Protein AF-A0A7C8CJY1-F1 (afdb_monomer_lite)

Secondary structure (DSSP, 8-state):
---------------------------TTS----HHHHHHHHHHHHHHHHHHHHHHHH-HHHHT--SHHHHHHHHHHHHHHHHHHHHHHHHHHHHHTT--HHHHHHHHHHHHHHHHHHHHHHHTTS-HHHIIIIIHHHHHHHHHHHHHH---GGG----

Radius of gyration: 27.26 Å; chains: 1; bounding box: 48×61×101 Å

Sequence (159 aa):
MATKTKSILTTLAILGLSLSVTGIAASEGGKTWDSDRVSELADELTQQIKDMRAAARMDPQVISAGTPAKQRTTHLFLDALKKLERATAKLARQLANEETRQQTAGTARRVDSLLKDATEQGRKLNSSQWTSQYADPALALASQLRAFYQENTDSTSTP

Structure (mmCIF, N/CA/C/O backbone):
data_AF-A0A7C8CJY1-F1
#
_entry.id   AF-A0A7C8CJY1-F1
#
loop_
_atom_site.group_PDB
_atom_site.id
_atom_site.type_symbol
_atom_site.label_atom_id
_atom_site.label_alt_id
_atom_site.label_comp_id
_atom_site.label_asym_id
_atom_site.label_entity_id
_atom_site.label_seq_id
_atom_site.pdbx_PDB_ins_code
_atom_site.Cartn_x
_atom_site.Cartn_y
_atom_site.Cartn_z
_atom_site.occupancy
_atom_site.B_iso_or_equiv
_atom_site.auth_seq_id
_atom_site.auth_comp_id
_atom_site.auth_asym_id
_atom_site.auth_atom_id
_atom_site.pdbx_PDB_model_num
ATOM 1 N N . MET A 1 1 ? -31.289 -33.365 79.814 1.00 42.94 1 MET A N 1
ATOM 2 C CA . MET A 1 1 ? -29.966 -33.051 79.227 1.00 42.94 1 MET A CA 1
ATOM 3 C C . MET A 1 1 ? -30.223 -32.299 77.931 1.00 42.94 1 MET A C 1
ATOM 5 O O . MET A 1 1 ? -30.791 -32.872 77.021 1.00 42.94 1 MET A O 1
ATOM 9 N N . ALA A 1 2 ? -30.229 -30.971 77.980 1.00 40.34 2 ALA A N 1
ATOM 10 C CA . ALA A 1 2 ? -29.065 -30.087 77.838 1.00 40.34 2 ALA A CA 1
ATOM 11 C C . ALA A 1 2 ? -28.809 -29.735 76.359 1.00 40.34 2 ALA A C 1
ATOM 13 O O . ALA A 1 2 ? -28.270 -30.507 75.577 1.00 40.34 2 ALA A O 1
ATOM 14 N N . THR A 1 3 ? -29.273 -28.531 76.047 1.00 48.06 3 THR A N 1
ATOM 15 C CA . THR A 1 3 ? -29.120 -27.676 74.870 1.00 48.06 3 THR A CA 1
ATOM 16 C C . THR A 1 3 ? -27.665 -27.351 74.508 1.00 48.06 3 THR A C 1
ATOM 18 O O . THR A 1 3 ? -26.837 -27.152 75.392 1.00 48.06 3 THR A O 1
ATOM 21 N N . LYS A 1 4 ? -27.403 -27.162 73.205 1.00 42.34 4 LYS A N 1
ATOM 22 C CA . LYS A 1 4 ? -26.419 -26.227 72.603 1.00 42.34 4 LYS A CA 1
ATOM 23 C C . LYS A 1 4 ? -26.768 -26.123 71.102 1.00 42.34 4 LYS A C 1
ATOM 25 O O . LYS A 1 4 ? -26.725 -27.143 70.435 1.00 42.34 4 LYS A O 1
ATOM 30 N N . THR A 1 5 ? -27.298 -25.054 70.501 1.00 48.25 5 THR A N 1
ATOM 31 C CA . THR A 1 5 ? -27.113 -23.588 70.582 1.00 48.25 5 THR A CA 1
ATOM 32 C C . THR A 1 5 ? -25.919 -23.078 69.759 1.00 48.25 5 THR A C 1
ATOM 34 O O . THR A 1 5 ? -24.791 -23.172 70.230 1.00 48.25 5 THR A O 1
ATOM 37 N N . LYS A 1 6 ? -26.266 -22.401 68.638 1.00 46.81 6 LYS A N 1
ATOM 38 C CA . LYS A 1 6 ? -25.589 -21.258 67.962 1.00 46.81 6 LYS A CA 1
ATOM 39 C C . LYS A 1 6 ? -24.316 -21.584 67.149 1.00 46.81 6 LYS A C 1
ATOM 41 O O . LYS A 1 6 ? -23.544 -22.434 67.547 1.00 46.81 6 LYS A O 1
ATOM 46 N N . SER A 1 7 ? -23.980 -20.927 66.035 1.00 43.41 7 SER A N 1
ATOM 47 C CA . SER A 1 7 ? -24.524 -19.748 65.344 1.00 43.41 7 SER A CA 1
ATOM 48 C C . SER A 1 7 ? -23.670 -19.442 64.097 1.00 43.41 7 SER A C 1
ATOM 50 O O . SER A 1 7 ? -22.472 -19.688 64.140 1.00 43.41 7 SER A O 1
ATOM 52 N N . ILE A 1 8 ? -24.276 -18.741 63.123 1.00 48.41 8 ILE A N 1
ATOM 53 C CA . ILE A 1 8 ? -23.704 -17.638 62.309 1.00 48.41 8 ILE A CA 1
ATOM 54 C C . ILE A 1 8 ? -22.571 -18.001 61.324 1.00 48.41 8 ILE A C 1
ATOM 56 O O . ILE A 1 8 ? -21.458 -18.276 61.741 1.00 48.41 8 ILE A O 1
ATOM 60 N N . LEU A 1 9 ? -22.804 -17.815 60.016 1.00 43.81 9 LEU A N 1
ATOM 61 C CA . LEU A 1 9 ? -22.169 -16.701 59.294 1.00 43.81 9 LEU A CA 1
ATOM 62 C C . LEU A 1 9 ? -22.824 -16.422 57.931 1.00 43.81 9 LEU A C 1
ATOM 64 O O . LEU A 1 9 ? -22.877 -17.246 57.026 1.00 43.81 9 LEU A O 1
ATOM 68 N N . THR A 1 10 ? -23.320 -15.197 57.854 1.00 47.91 10 THR A N 1
ATOM 69 C CA . THR A 1 10 ? -23.793 -14.424 56.714 1.00 47.91 10 THR A CA 1
ATOM 70 C C . THR A 1 10 ? -22.664 -14.211 55.701 1.00 47.91 10 THR A C 1
ATOM 72 O O . THR A 1 10 ? -21.577 -13.783 56.089 1.00 47.91 10 THR A O 1
ATOM 75 N N . THR A 1 11 ? -22.905 -14.385 54.400 1.00 51.31 11 THR A N 1
ATOM 76 C CA . THR A 1 11 ? -22.140 -13.643 53.383 1.00 51.31 11 THR A CA 1
ATOM 77 C C . THR A 1 11 ? -23.046 -13.248 52.225 1.00 51.31 11 THR A C 1
ATOM 79 O O . THR A 1 11 ? -23.591 -14.067 51.493 1.00 51.31 11 THR A O 1
ATOM 82 N N . LEU A 1 12 ? -23.224 -11.936 52.161 1.00 45.12 12 LEU A N 1
ATOM 83 C CA . LEU A 1 12 ? -23.901 -11.123 51.172 1.00 45.12 12 LEU A CA 1
ATOM 84 C C . LEU A 1 12 ? -23.005 -11.038 49.924 1.00 45.12 12 LEU A C 1
ATOM 86 O O . LEU A 1 12 ? -21.847 -10.648 50.048 1.00 45.12 12 LEU A O 1
ATOM 90 N N . ALA A 1 13 ? -23.522 -11.351 48.739 1.00 46.44 13 ALA A N 1
ATOM 91 C CA . ALA A 1 13 ? -22.876 -10.999 47.475 1.00 46.44 13 ALA A CA 1
ATOM 92 C C . ALA A 1 13 ? -23.900 -10.291 46.582 1.00 46.44 13 ALA A C 1
ATOM 94 O O . ALA A 1 13 ? -24.634 -10.905 45.813 1.00 46.44 13 ALA A O 1
ATOM 95 N N . ILE A 1 14 ? -23.970 -8.972 46.759 1.00 48.91 14 ILE A N 1
ATOM 96 C CA . ILE A 1 14 ? -24.555 -8.027 45.810 1.00 48.91 14 ILE A CA 1
ATOM 97 C C . ILE A 1 14 ? -23.458 -7.756 44.780 1.00 48.91 14 ILE A C 1
ATOM 99 O O . ILE A 1 14 ? -22.409 -7.235 45.155 1.00 48.91 14 ILE A O 1
ATOM 103 N N . LEU A 1 15 ? -23.674 -8.081 43.504 1.00 42.34 15 LEU A N 1
ATOM 104 C CA . LEU A 1 15 ? -22.796 -7.588 42.445 1.00 42.34 15 LEU A CA 1
ATOM 105 C C . LEU A 1 15 ? -23.554 -7.368 41.129 1.00 42.34 15 LEU A C 1
ATOM 107 O O . LEU A 1 15 ? -23.925 -8.309 40.439 1.00 42.34 15 LEU A O 1
ATOM 111 N N . GLY A 1 16 ? -23.729 -6.085 40.798 1.00 40.78 16 GLY A N 1
ATOM 112 C CA . GLY A 1 16 ? -23.555 -5.575 39.438 1.00 40.78 16 GLY A CA 1
ATOM 113 C C . GLY A 1 16 ? -24.693 -5.776 38.442 1.00 40.78 16 GLY A C 1
ATOM 114 O O . GLY A 1 16 ? -24.519 -6.467 37.444 1.00 40.78 16 GLY A O 1
ATOM 115 N N . LEU A 1 17 ? -25.810 -5.073 38.641 1.00 41.12 17 LEU A N 1
ATOM 116 C CA . LEU A 1 17 ? -26.774 -4.783 37.577 1.00 41.12 17 LEU A CA 1
ATOM 117 C C . LEU A 1 17 ? -26.113 -3.804 36.579 1.00 41.12 17 LEU A C 1
ATOM 119 O O . LEU A 1 17 ? -26.120 -2.594 36.798 1.00 41.12 17 LEU A O 1
ATOM 123 N N . SER A 1 18 ? -25.463 -4.321 35.530 1.00 43.19 18 SER A N 1
ATOM 124 C CA . SER A 1 18 ? -24.902 -3.480 34.463 1.00 43.19 18 SER A CA 1
ATOM 125 C C . SER A 1 18 ? -26.026 -2.877 33.627 1.00 43.19 18 SER A C 1
ATOM 127 O O . SER A 1 18 ? -26.864 -3.592 33.081 1.00 43.19 18 SER A O 1
ATOM 129 N N . LEU A 1 19 ? -26.024 -1.547 33.556 1.00 52.12 19 LEU A N 1
ATOM 130 C CA . LEU A 1 19 ? -26.885 -0.734 32.708 1.00 52.12 19 LEU A CA 1
ATOM 131 C C . LEU A 1 19 ? -26.750 -1.174 31.245 1.00 52.12 19 LEU A C 1
ATOM 133 O O . LEU A 1 19 ? -25.681 -1.054 30.647 1.00 52.12 19 LEU A O 1
ATOM 137 N N . SER A 1 20 ? -27.858 -1.616 30.657 1.00 50.47 20 SER A N 1
ATOM 138 C CA . SER A 1 20 ? -28.012 -1.726 29.211 1.00 50.47 20 SER A CA 1
ATOM 139 C C . SER A 1 20 ? -27.906 -0.328 28.602 1.00 50.47 20 SER A C 1
ATOM 141 O O . SER A 1 20 ? -28.830 0.477 28.712 1.00 50.47 20 SER A O 1
ATOM 143 N N . VAL A 1 21 ? -26.769 -0.018 27.978 1.00 50.25 21 VAL A N 1
ATOM 144 C CA . VAL A 1 21 ? -26.638 1.150 27.103 1.00 50.25 21 VAL A CA 1
ATOM 145 C C . VAL A 1 21 ? -27.527 0.900 25.889 1.00 50.25 21 VAL A C 1
ATOM 147 O O . VAL A 1 21 ? -27.212 0.086 25.024 1.00 50.25 21 VAL A O 1
ATOM 150 N N . THR A 1 22 ? -28.668 1.580 25.842 1.00 50.97 22 THR A N 1
ATOM 151 C CA . THR A 1 22 ? -29.521 1.642 24.658 1.00 50.97 22 THR A CA 1
ATOM 152 C C . THR A 1 22 ? -28.759 2.397 23.573 1.00 50.97 22 THR A C 1
ATOM 154 O O . THR A 1 22 ? -28.616 3.617 23.631 1.00 50.97 22 THR A O 1
ATOM 157 N N . GLY A 1 23 ? -28.220 1.658 22.604 1.00 40.81 23 GLY A N 1
ATOM 158 C CA . GLY A 1 23 ? -27.583 2.222 21.423 1.00 40.81 23 GLY A CA 1
ATOM 159 C C . GLY A 1 23 ? -28.604 2.976 20.576 1.00 40.81 23 GLY A C 1
ATOM 160 O O . GLY A 1 23 ? -29.453 2.367 19.932 1.00 40.81 23 GLY A O 1
ATOM 161 N N . ILE A 1 24 ? -28.507 4.303 20.558 1.00 48.72 24 ILE A N 1
ATOM 162 C CA . ILE A 1 24 ? -29.062 5.117 19.477 1.00 48.72 24 ILE A CA 1
ATOM 163 C C . ILE A 1 24 ? -27.988 5.139 18.391 1.00 48.72 24 ILE A C 1
ATOM 165 O O . ILE A 1 24 ? -27.021 5.890 18.483 1.00 48.72 24 ILE A O 1
ATOM 169 N N . ALA A 1 25 ? -28.135 4.288 17.381 1.00 43.22 25 ALA A N 1
ATOM 170 C CA . ALA A 1 25 ? -27.325 4.335 16.170 1.00 43.22 25 ALA A CA 1
ATOM 171 C C . ALA A 1 25 ? -28.263 4.437 14.966 1.00 43.22 25 ALA A C 1
ATOM 173 O O . ALA A 1 25 ? -28.572 3.452 14.305 1.00 43.22 25 ALA A O 1
ATOM 174 N N . ALA A 1 26 ? -28.739 5.652 14.713 1.00 51.66 26 ALA A N 1
ATOM 175 C CA . ALA A 1 26 ? -29.288 6.033 13.423 1.00 51.66 26 ALA A CA 1
ATOM 176 C C . ALA A 1 26 ? -28.332 7.061 12.813 1.00 51.66 26 ALA A C 1
ATOM 178 O O . ALA A 1 26 ? -28.393 8.248 13.121 1.00 51.66 26 ALA A O 1
ATOM 179 N N . SER A 1 27 ? -27.410 6.581 11.982 1.00 46.59 27 SER A N 1
ATOM 180 C CA . SER A 1 27 ? -26.646 7.417 11.059 1.00 46.59 27 SER A CA 1
ATOM 181 C C . SER A 1 27 ? -26.585 6.703 9.712 1.00 46.59 27 SER A C 1
ATOM 183 O O . SER A 1 27 ? -25.674 5.921 9.441 1.00 46.59 27 SER A O 1
ATOM 185 N N . GLU A 1 28 ? -27.592 6.942 8.880 1.00 53.34 28 GLU A N 1
ATOM 186 C CA . GLU A 1 28 ? -27.526 6.661 7.451 1.00 53.34 28 GLU A CA 1
ATOM 187 C C . GLU A 1 28 ? -26.636 7.725 6.790 1.00 53.34 28 GLU A C 1
ATOM 189 O O . GLU A 1 28 ? -26.858 8.921 6.965 1.00 53.34 28 GLU A O 1
ATOM 194 N N . GLY A 1 29 ? -25.586 7.285 6.086 1.00 45.28 29 GLY A N 1
ATOM 195 C CA . GLY A 1 29 ? -24.708 8.155 5.289 1.00 45.28 29 GLY A CA 1
ATOM 196 C C . GLY A 1 29 ? -23.244 7.711 5.202 1.00 45.28 29 GLY A C 1
ATOM 197 O O . GLY A 1 29 ? -22.567 8.041 4.236 1.00 45.28 29 GLY A O 1
ATOM 198 N N . GLY A 1 30 ? -22.765 6.891 6.144 1.00 53.78 30 GLY A N 1
ATOM 199 C CA . GLY A 1 30 ? -21.376 6.418 6.166 1.00 53.78 30 GLY A CA 1
ATOM 200 C C . GLY A 1 30 ? -21.268 5.061 6.814 1.00 53.78 30 GLY A C 1
ATOM 201 O O . GLY A 1 30 ? -22.027 4.745 7.730 1.00 53.78 30 GLY A O 1
ATOM 202 N N . LYS A 1 31 ? -20.332 4.244 6.330 1.00 68.12 31 LYS A N 1
ATOM 203 C CA . LYS A 1 31 ? -20.114 2.918 6.900 1.00 68.12 31 LYS A CA 1
ATOM 204 C C . LYS A 1 31 ? -19.639 3.104 8.341 1.00 68.12 31 LYS A C 1
ATOM 206 O O . LYS A 1 31 ? -18.595 3.715 8.575 1.00 68.12 31 LYS A O 1
ATOM 211 N N . THR A 1 32 ? -20.442 2.641 9.297 1.00 80.38 32 THR A N 1
ATOM 212 C CA . THR A 1 32 ? -20.085 2.651 10.717 1.00 80.38 32 THR A CA 1
ATOM 213 C C . THR A 1 32 ? -18.735 1.968 10.885 1.00 80.38 32 THR A C 1
ATOM 215 O O . THR A 1 32 ? -18.456 0.977 10.207 1.00 80.38 32 THR A O 1
ATOM 218 N N . TRP A 1 33 ? -17.875 2.533 11.732 1.00 87.00 33 TRP A N 1
ATOM 219 C CA . TRP A 1 33 ? -16.539 1.989 11.944 1.00 87.00 33 TRP A CA 1
ATOM 220 C C . TRP A 1 33 ? -16.637 0.553 12.464 1.00 87.00 33 TRP A C 1
ATOM 222 O O . TRP A 1 33 ? -17.146 0.323 13.557 1.00 87.00 33 TRP A O 1
ATOM 232 N N . ASP A 1 34 ? -16.150 -0.383 11.659 1.00 91.69 34 ASP A N 1
ATOM 233 C CA . ASP A 1 34 ? -16.085 -1.811 11.945 1.00 91.69 34 ASP A CA 1
ATOM 234 C C . ASP A 1 34 ? -14.601 -2.188 11.959 1.00 91.69 34 ASP A C 1
ATOM 236 O O . ASP A 1 34 ? -13.966 -2.273 10.905 1.00 91.69 34 ASP A O 1
ATOM 240 N N . SER A 1 35 ? -14.023 -2.302 13.157 1.00 89.69 35 SER A N 1
ATOM 241 C CA . SER A 1 35 ? -12.588 -2.550 13.335 1.00 89.69 35 SER A CA 1
ATOM 242 C C . SER A 1 35 ? -12.153 -3.867 12.709 1.00 89.69 35 SER A C 1
ATOM 244 O O . SER A 1 35 ? -11.094 -3.917 12.084 1.00 89.69 35 SER A O 1
ATOM 246 N N . ASP A 1 36 ? -12.988 -4.896 12.826 1.00 93.56 36 ASP A N 1
ATOM 247 C CA . ASP A 1 36 ? -12.677 -6.243 12.361 1.00 93.56 36 ASP A CA 1
ATOM 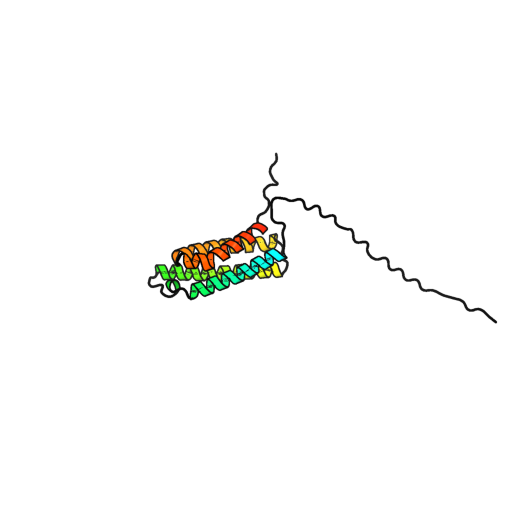248 C C . ASP A 1 36 ? -12.644 -6.252 10.835 1.00 93.56 36 ASP A C 1
ATOM 250 O O . ASP A 1 36 ? -11.654 -6.673 10.229 1.00 93.56 36 ASP A O 1
ATOM 254 N N . ARG A 1 37 ? -13.665 -5.664 10.196 1.00 94.69 37 ARG A N 1
ATOM 255 C CA . ARG A 1 37 ? -13.706 -5.568 8.733 1.00 94.69 37 ARG A CA 1
ATOM 256 C C . ARG A 1 37 ? -12.611 -4.665 8.169 1.00 94.69 37 ARG A C 1
ATOM 258 O O . ARG A 1 37 ? -12.080 -4.940 7.093 1.00 94.69 37 ARG A O 1
ATOM 265 N N . VAL A 1 38 ? -12.276 -3.569 8.850 1.00 94.25 38 VAL A N 1
ATOM 266 C CA . VAL A 1 38 ? -11.193 -2.669 8.419 1.00 94.25 38 VAL A CA 1
ATOM 267 C C . VAL A 1 38 ? -9.829 -3.352 8.550 1.00 94.25 38 VAL A C 1
ATOM 269 O O . VAL A 1 38 ? -8.993 -3.194 7.657 1.00 94.25 38 VAL A O 1
ATOM 272 N N . SER A 1 39 ? -9.614 -4.136 9.611 1.00 95.69 39 SER A N 1
ATOM 273 C CA . SER A 1 39 ? -8.400 -4.938 9.795 1.00 95.69 39 SER A CA 1
ATOM 274 C C . SER A 1 39 ? -8.258 -5.994 8.700 1.00 95.69 39 SER A C 1
ATOM 276 O O . SER A 1 39 ? -7.218 -6.054 8.045 1.00 95.69 39 SER A O 1
ATOM 278 N N . GLU A 1 40 ? -9.323 -6.750 8.423 1.00 96.88 40 GLU A N 1
ATOM 279 C CA . GLU A 1 40 ? -9.354 -7.753 7.352 1.00 96.88 40 GLU A CA 1
ATOM 280 C C . GLU A 1 40 ? -9.016 -7.136 5.984 1.00 96.88 40 GLU A C 1
ATOM 282 O O . GLU A 1 40 ? -8.128 -7.615 5.280 1.00 96.88 40 GLU A O 1
ATOM 287 N N . LEU A 1 41 ? -9.643 -6.006 5.635 1.00 96.69 41 LEU A N 1
ATOM 288 C CA . LEU A 1 41 ? -9.353 -5.289 4.388 1.00 96.69 41 LEU A CA 1
ATOM 289 C C . LEU A 1 41 ? -7.899 -4.807 4.302 1.00 96.69 41 LEU A C 1
ATOM 291 O O . LEU A 1 41 ? -7.318 -4.781 3.215 1.00 96.69 41 LEU A O 1
ATOM 295 N N . ALA A 1 42 ? -7.303 -4.390 5.421 1.00 96.69 42 ALA A N 1
ATOM 296 C CA . ALA A 1 42 ? -5.907 -3.967 5.451 1.00 96.69 42 ALA A CA 1
ATOM 297 C C . ALA A 1 42 ? -4.940 -5.147 5.257 1.00 96.69 42 ALA A C 1
ATOM 299 O O . ALA A 1 42 ? -3.908 -4.980 4.594 1.00 96.69 42 ALA A O 1
ATOM 300 N N . ASP A 1 43 ? -5.274 -6.326 5.780 1.00 97.81 43 ASP A N 1
ATOM 301 C CA . ASP A 1 43 ? -4.513 -7.560 5.572 1.00 97.81 43 ASP A CA 1
ATOM 302 C C . ASP A 1 43 ? -4.624 -8.059 4.127 1.00 97.81 43 ASP A C 1
ATOM 304 O O . ASP A 1 43 ? -3.595 -8.298 3.483 1.00 97.81 43 ASP A O 1
ATOM 308 N N . GLU A 1 44 ? -5.842 -8.115 3.575 1.00 97.81 44 GLU A N 1
ATOM 309 C CA . GLU A 1 44 ? -6.095 -8.438 2.164 1.00 97.81 44 GLU A CA 1
ATOM 310 C C . GLU A 1 44 ? -5.322 -7.492 1.238 1.00 97.81 44 GLU A C 1
ATOM 312 O O . GLU A 1 44 ? -4.611 -7.930 0.330 1.00 97.81 44 GLU A O 1
ATOM 317 N N . LEU A 1 45 ? -5.391 -6.181 1.501 1.00 97.50 45 LEU A N 1
ATOM 318 C CA . LEU A 1 45 ? -4.653 -5.185 0.731 1.00 97.50 45 LEU A CA 1
ATOM 319 C C . LEU A 1 45 ? -3.144 -5.403 0.859 1.00 97.50 45 LEU A C 1
ATOM 321 O O . LEU A 1 45 ? -2.434 -5.367 -0.143 1.00 97.50 45 LEU A O 1
ATOM 325 N N . THR A 1 46 ? -2.633 -5.661 2.063 1.00 97.62 46 THR A N 1
ATOM 326 C CA . THR A 1 46 ? -1.204 -5.930 2.273 1.00 97.62 46 THR A CA 1
ATOM 327 C C . THR A 1 46 ? -0.744 -7.138 1.459 1.00 97.62 46 THR A C 1
ATOM 329 O O . THR A 1 46 ? 0.320 -7.083 0.835 1.00 97.62 46 THR A O 1
ATOM 332 N N . GLN A 1 47 ? -1.533 -8.213 1.430 1.00 97.56 47 GLN A N 1
ATOM 333 C CA . GLN A 1 47 ? -1.219 -9.401 0.644 1.00 97.56 47 GLN A CA 1
ATOM 334 C C . GLN A 1 47 ? -1.255 -9.107 -0.862 1.00 97.56 47 GLN A C 1
ATOM 336 O O . GLN A 1 47 ? -0.274 -9.377 -1.555 1.00 97.56 47 GLN A O 1
ATOM 341 N N . GLN A 1 48 ? -2.297 -8.429 -1.348 1.00 97.06 48 GLN A N 1
ATOM 342 C CA . GLN A 1 48 ? -2.406 -8.036 -2.754 1.00 97.06 48 GLN A CA 1
ATOM 343 C C . GLN A 1 48 ? -1.226 -7.158 -3.209 1.00 97.06 48 GLN A C 1
ATOM 345 O O . GLN A 1 48 ? -0.708 -7.321 -4.315 1.00 97.06 48 GLN A O 1
ATOM 350 N N . ILE A 1 49 ? -0.750 -6.235 -2.363 1.00 96.62 49 ILE A N 1
ATOM 351 C CA . ILE A 1 49 ? 0.424 -5.407 -2.676 1.00 96.62 49 ILE A CA 1
ATOM 352 C C . ILE A 1 49 ? 1.713 -6.241 -2.728 1.00 96.62 49 ILE A C 1
ATOM 354 O O . ILE A 1 49 ? 2.565 -5.977 -3.585 1.00 96.62 49 ILE A O 1
ATOM 358 N N . LYS A 1 50 ? 1.875 -7.248 -1.857 1.00 96.00 50 LYS A N 1
ATOM 359 C CA . LYS A 1 50 ? 3.017 -8.180 -1.931 1.00 96.00 50 LYS A CA 1
ATOM 360 C C . LYS A 1 50 ? 3.012 -8.942 -3.252 1.00 96.00 50 LYS A C 1
ATOM 362 O O . LYS A 1 50 ? 4.053 -9.001 -3.909 1.00 96.00 50 LYS A O 1
ATOM 367 N N . ASP A 1 51 ? 1.854 -9.448 -3.662 1.00 94.12 51 ASP A N 1
ATOM 368 C CA . ASP A 1 51 ? 1.700 -10.202 -4.908 1.00 94.12 51 ASP A CA 1
ATOM 369 C C . ASP A 1 51 ? 1.959 -9.306 -6.125 1.00 94.12 51 ASP A C 1
ATOM 371 O O . ASP A 1 51 ? 2.745 -9.659 -7.006 1.00 94.12 51 ASP A O 1
ATOM 375 N N . MET A 1 52 ? 1.425 -8.080 -6.116 1.00 93.31 52 MET A N 1
ATOM 376 C CA . MET A 1 52 ? 1.703 -7.065 -7.135 1.00 93.31 52 MET A CA 1
ATOM 377 C C . MET A 1 52 ? 3.203 -6.752 -7.243 1.00 93.31 52 MET A C 1
ATOM 379 O O . MET A 1 52 ? 3.741 -6.631 -8.346 1.00 93.31 52 MET A O 1
ATOM 383 N N . ARG A 1 53 ? 3.912 -6.649 -6.111 1.00 93.94 53 ARG A N 1
ATOM 384 C CA . ARG A 1 53 ? 5.363 -6.416 -6.096 1.00 93.94 53 ARG A CA 1
ATOM 385 C C . ARG A 1 53 ? 6.153 -7.626 -6.580 1.00 93.94 53 ARG A C 1
ATOM 387 O O . ARG A 1 53 ? 7.150 -7.443 -7.281 1.00 93.94 53 ARG A O 1
ATOM 394 N N . ALA A 1 54 ? 5.749 -8.838 -6.213 1.00 93.31 54 ALA A N 1
ATOM 395 C CA . ALA A 1 54 ? 6.374 -10.061 -6.700 1.00 93.31 54 ALA A CA 1
ATOM 396 C C . ALA A 1 54 ? 6.228 -10.170 -8.225 1.00 93.31 54 ALA A C 1
ATOM 398 O O . ALA A 1 54 ? 7.230 -10.341 -8.920 1.00 93.31 54 ALA A O 1
ATOM 399 N N . ALA A 1 55 ? 5.017 -9.952 -8.743 1.00 91.25 55 ALA A N 1
ATOM 400 C CA . ALA A 1 55 ? 4.728 -9.957 -10.172 1.00 91.25 55 ALA A CA 1
ATOM 401 C C . ALA A 1 55 ? 5.524 -8.887 -10.929 1.00 91.25 55 ALA A C 1
ATOM 403 O O . ALA A 1 55 ? 6.171 -9.195 -11.925 1.00 91.25 55 ALA A O 1
ATOM 404 N N . ALA A 1 56 ? 5.561 -7.649 -10.422 1.00 90.38 56 ALA A N 1
ATOM 405 C CA . ALA A 1 56 ? 6.331 -6.562 -11.026 1.00 90.38 56 ALA A CA 1
ATOM 406 C C . ALA A 1 56 ? 7.819 -6.906 -11.199 1.00 90.38 56 ALA A C 1
ATOM 408 O O . ALA A 1 56 ? 8.426 -6.533 -12.195 1.00 90.38 56 ALA A O 1
ATOM 409 N N . ARG A 1 57 ? 8.427 -7.630 -10.250 1.00 90.19 57 ARG A N 1
ATOM 410 C CA . ARG A 1 57 ? 9.847 -8.024 -10.335 1.00 90.19 57 ARG A CA 1
ATOM 411 C C . ARG A 1 57 ? 10.114 -9.122 -11.362 1.00 90.19 57 ARG A C 1
ATOM 413 O O . ARG A 1 57 ? 11.259 -9.261 -11.779 1.00 90.19 57 ARG A O 1
ATOM 420 N N . MET A 1 58 ? 9.087 -9.883 -11.728 1.00 88.88 58 MET A N 1
ATOM 421 C CA . MET A 1 58 ? 9.163 -10.958 -12.718 1.00 88.88 58 MET A CA 1
ATOM 422 C C . MET A 1 58 ? 8.689 -10.512 -14.108 1.00 88.88 58 MET A C 1
ATOM 424 O O . MET A 1 58 ? 8.767 -11.291 -15.054 1.00 88.88 58 MET A O 1
ATOM 428 N N . ASP A 1 59 ? 8.209 -9.273 -14.251 1.00 84.94 59 ASP A N 1
ATOM 429 C CA . ASP A 1 59 ? 7.710 -8.759 -15.522 1.00 84.94 59 ASP A CA 1
ATOM 430 C C . ASP A 1 59 ? 8.871 -8.531 -16.515 1.00 84.94 59 ASP A C 1
ATOM 432 O O . ASP A 1 59 ? 9.818 -7.793 -16.202 1.00 84.94 59 ASP A O 1
ATOM 436 N N . PRO A 1 60 ? 8.816 -9.103 -17.734 1.00 82.75 60 PRO A N 1
ATOM 437 C CA . PRO A 1 60 ? 9.826 -8.876 -18.764 1.00 82.75 60 PRO A CA 1
ATOM 438 C C . PRO A 1 60 ? 10.080 -7.393 -19.074 1.00 82.75 60 PRO A C 1
ATOM 440 O O . PRO A 1 60 ? 11.211 -7.011 -19.369 1.00 82.75 60 PRO A O 1
ATOM 443 N N . GLN A 1 61 ? 9.069 -6.525 -18.982 1.00 81.19 61 GLN A N 1
ATOM 444 C CA . GLN A 1 61 ? 9.218 -5.086 -19.217 1.00 81.19 61 GLN A CA 1
ATOM 445 C C . GLN A 1 61 ? 10.082 -4.407 -18.149 1.00 81.19 61 GLN A C 1
ATOM 447 O O . GLN A 1 61 ? 10.827 -3.478 -18.477 1.00 81.19 61 GLN A O 1
ATOM 452 N N . VAL A 1 62 ? 10.008 -4.885 -16.905 1.00 79.94 62 VAL A N 1
ATOM 453 C CA . VAL A 1 62 ? 10.811 -4.421 -15.764 1.00 79.94 62 VAL A CA 1
ATOM 454 C C . VAL A 1 62 ? 12.228 -4.993 -15.851 1.00 79.94 62 VAL A C 1
ATOM 456 O O . VAL A 1 62 ? 13.198 -4.266 -15.642 1.00 79.94 62 VAL A O 1
ATOM 459 N N . ILE A 1 63 ? 12.369 -6.272 -16.211 1.00 79.12 63 ILE A N 1
ATOM 460 C CA . ILE A 1 63 ? 13.671 -6.948 -16.326 1.00 79.12 63 ILE A CA 1
ATOM 461 C C . ILE A 1 63 ? 14.481 -6.390 -17.506 1.00 79.12 63 ILE A C 1
ATOM 463 O O . ILE A 1 63 ? 15.666 -6.090 -17.373 1.00 79.12 63 ILE A O 1
ATOM 467 N N . SER A 1 64 ? 13.848 -6.203 -18.664 1.00 75.44 64 SER A N 1
ATOM 468 C CA . SER A 1 64 ? 14.494 -5.772 -19.910 1.00 75.44 64 SER A CA 1
ATOM 469 C C . SER A 1 64 ? 14.419 -4.255 -20.114 1.00 75.44 64 SER A C 1
ATOM 471 O O . SER A 1 64 ? 14.134 -3.769 -21.214 1.00 75.44 64 SER A O 1
ATOM 473 N N . ALA A 1 65 ? 14.650 -3.470 -19.058 1.00 73.50 65 ALA A N 1
ATOM 474 C CA . ALA A 1 65 ? 14.714 -2.014 -19.146 1.00 73.50 65 ALA A CA 1
ATOM 475 C C . ALA A 1 65 ? 15.960 -1.565 -19.944 1.00 73.50 65 ALA A C 1
ATOM 477 O O . ALA A 1 65 ? 17.005 -1.236 -19.387 1.00 73.50 65 ALA A O 1
ATOM 478 N N . GLY A 1 66 ? 15.854 -1.583 -21.276 1.00 78.12 66 GLY A N 1
ATOM 479 C CA . GLY A 1 66 ? 16.975 -1.356 -22.196 1.00 78.12 66 GLY A CA 1
ATOM 480 C C . GLY A 1 66 ? 17.384 0.106 -22.401 1.00 78.12 66 GLY A C 1
ATOM 481 O O . GLY A 1 66 ? 18.398 0.359 -23.039 1.00 78.12 66 GLY A O 1
ATOM 482 N N . THR A 1 67 ? 16.625 1.078 -21.877 1.00 86.44 67 THR A N 1
ATOM 483 C CA . THR A 1 67 ? 16.944 2.514 -21.994 1.00 86.44 67 THR A CA 1
ATOM 484 C C . THR A 1 67 ? 17.072 3.174 -20.616 1.00 86.44 67 THR A C 1
ATOM 486 O O . THR A 1 67 ? 16.335 2.795 -19.701 1.00 86.44 67 THR A O 1
ATOM 489 N N . PRO A 1 68 ? 17.926 4.207 -20.443 1.00 88.06 68 PRO A N 1
ATOM 490 C CA . PRO A 1 68 ? 18.077 4.902 -19.158 1.00 88.06 68 PRO A CA 1
ATOM 491 C C . PRO A 1 68 ? 16.763 5.478 -18.610 1.00 88.06 68 PRO A C 1
A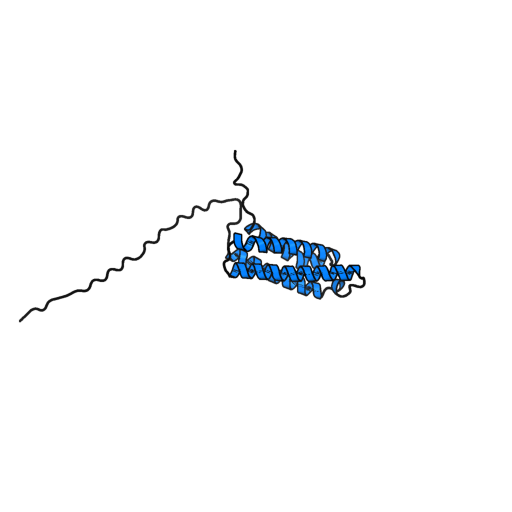TOM 493 O O . PRO A 1 68 ? 16.493 5.419 -17.410 1.00 88.06 68 PRO A O 1
ATOM 496 N N . ALA A 1 69 ? 15.900 5.990 -19.494 1.00 86.94 69 ALA A N 1
ATOM 497 C CA . ALA A 1 69 ? 14.575 6.477 -19.118 1.00 86.94 69 ALA A CA 1
ATOM 498 C C . ALA A 1 69 ? 13.697 5.348 -18.553 1.00 86.94 69 ALA A C 1
ATOM 500 O O . ALA A 1 69 ? 13.102 5.504 -17.486 1.00 86.94 69 ALA A O 1
ATOM 501 N N . LYS A 1 70 ? 13.666 4.185 -19.218 1.00 86.75 70 LYS A N 1
ATOM 502 C CA . LYS A 1 70 ? 12.899 3.018 -18.764 1.00 86.75 70 LYS A CA 1
ATOM 503 C C . LYS A 1 70 ? 13.454 2.442 -17.460 1.00 86.75 70 LYS A C 1
ATOM 505 O O . LYS A 1 70 ? 12.674 2.073 -16.585 1.00 86.75 70 LYS A O 1
ATOM 510 N N . GLN A 1 71 ? 14.776 2.429 -17.284 1.00 89.25 71 GLN A N 1
ATOM 511 C CA . GLN A 1 71 ? 15.430 2.010 -16.038 1.00 89.25 71 GLN A CA 1
ATOM 512 C C . GLN A 1 71 ? 15.030 2.904 -14.864 1.00 89.25 71 GLN A C 1
ATOM 514 O O . GLN A 1 71 ? 14.657 2.402 -13.804 1.00 89.25 71 GLN A O 1
ATOM 519 N N . ARG A 1 72 ? 15.033 4.228 -15.065 1.00 90.25 72 ARG A N 1
ATOM 520 C CA . ARG A 1 72 ? 14.581 5.181 -14.047 1.00 90.25 72 ARG A CA 1
ATOM 521 C C . ARG A 1 72 ? 13.120 4.943 -13.667 1.00 90.25 72 ARG A C 1
ATOM 523 O O . ARG A 1 72 ? 12.822 4.860 -12.479 1.00 90.25 72 ARG A O 1
ATOM 530 N N . THR A 1 73 ? 12.224 4.807 -14.645 1.00 89.56 73 THR A N 1
ATOM 531 C CA . THR A 1 73 ? 10.800 4.532 -14.383 1.00 89.56 73 THR A CA 1
ATOM 532 C C . THR A 1 73 ? 10.623 3.206 -13.644 1.00 89.56 73 THR A C 1
ATOM 534 O O . THR A 1 73 ? 9.886 3.150 -12.665 1.00 89.56 73 THR A O 1
ATOM 537 N N . THR A 1 74 ? 11.363 2.167 -14.040 1.00 91.12 74 THR A N 1
ATOM 538 C CA . THR A 1 74 ? 11.367 0.855 -13.372 1.00 91.12 74 THR A CA 1
ATOM 539 C C . THR A 1 74 ? 11.796 0.968 -11.910 1.00 91.12 74 THR A C 1
ATOM 541 O O . THR A 1 74 ? 11.127 0.443 -11.0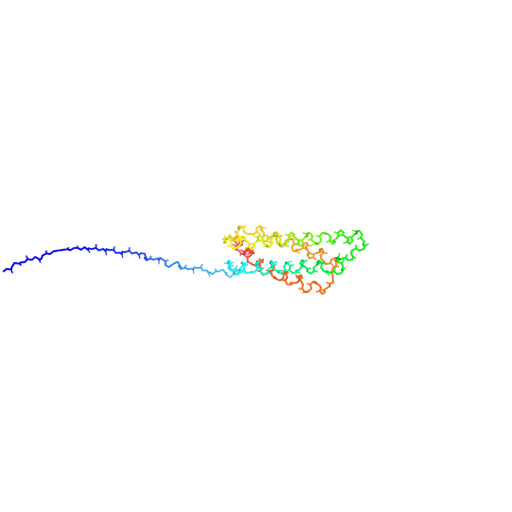23 1.00 91.12 74 THR A O 1
ATOM 544 N N . HIS A 1 75 ? 12.873 1.706 -11.632 1.00 91.62 75 HIS A N 1
ATOM 545 C CA . HIS A 1 75 ? 13.335 1.941 -10.266 1.00 91.62 75 HIS A CA 1
ATOM 546 C C . HIS A 1 75 ? 12.286 2.683 -9.427 1.00 91.62 75 HIS A C 1
ATOM 548 O O . HIS A 1 75 ? 11.999 2.277 -8.302 1.00 91.62 75 HIS A O 1
ATOM 554 N N . LEU A 1 76 ? 11.693 3.752 -9.970 1.00 92.69 76 LEU A N 1
ATOM 555 C CA . LEU A 1 76 ? 10.644 4.515 -9.286 1.00 92.69 76 LEU A CA 1
ATOM 556 C C . LEU A 1 76 ? 9.419 3.651 -8.985 1.00 92.69 76 LEU A C 1
ATOM 558 O O . LEU A 1 7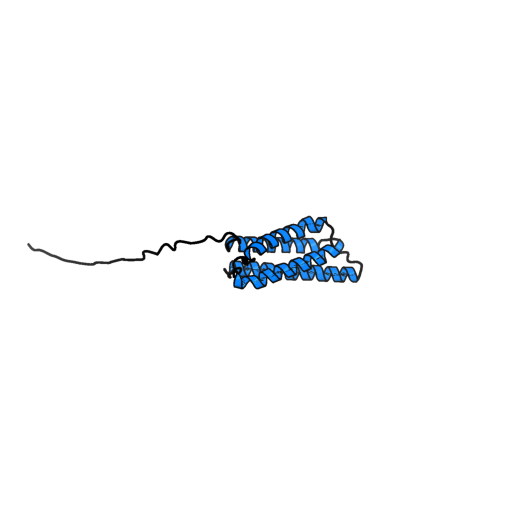6 ? 8.904 3.696 -7.873 1.00 92.69 76 LEU A O 1
ATOM 562 N N . PHE A 1 77 ? 8.997 2.827 -9.940 1.00 92.75 77 PHE A N 1
ATOM 563 C CA . PHE A 1 77 ? 7.884 1.904 -9.766 1.00 92.75 77 PHE A CA 1
ATOM 564 C C . PHE A 1 77 ? 8.148 0.877 -8.654 1.00 92.75 77 PHE A C 1
ATOM 566 O O . PHE A 1 77 ? 7.339 0.733 -7.737 1.00 92.75 77 PHE A O 1
ATOM 573 N N . LEU A 1 78 ? 9.305 0.207 -8.672 1.00 93.38 78 LEU A N 1
ATOM 574 C CA . LEU A 1 78 ? 9.661 -0.777 -7.644 1.00 93.38 78 LEU A CA 1
ATOM 575 C C . LEU A 1 78 ? 9.831 -0.142 -6.254 1.00 93.38 78 LEU A C 1
ATOM 577 O O . LEU A 1 78 ? 9.483 -0.763 -5.244 1.00 93.38 78 LEU A O 1
ATOM 581 N N . ASP A 1 79 ? 10.348 1.086 -6.184 1.00 95.38 79 ASP A N 1
ATOM 582 C CA . ASP A 1 79 ? 10.461 1.831 -4.930 1.00 95.38 79 ASP A CA 1
ATOM 583 C C . ASP A 1 79 ? 9.088 2.281 -4.401 1.00 95.38 79 ASP A C 1
ATOM 585 O O . ASP A 1 79 ? 8.822 2.153 -3.202 1.00 95.38 79 ASP A O 1
ATOM 589 N N . ALA A 1 80 ? 8.179 2.722 -5.278 1.00 95.50 80 ALA A N 1
ATOM 590 C CA . ALA A 1 80 ? 6.796 3.038 -4.921 1.00 95.50 80 ALA A CA 1
ATOM 591 C C . ALA A 1 80 ? 6.078 1.807 -4.345 1.00 95.50 80 ALA A C 1
ATOM 593 O O . ALA A 1 80 ? 5.523 1.883 -3.247 1.00 95.50 80 ALA A O 1
ATOM 594 N N . LEU A 1 81 ? 6.189 0.646 -5.002 1.00 95.88 81 LEU A N 1
ATOM 595 C CA . LEU A 1 81 ? 5.637 -0.622 -4.510 1.00 95.88 81 LEU A CA 1
ATOM 596 C C . LEU A 1 81 ? 6.212 -1.021 -3.146 1.00 95.88 81 LEU A C 1
ATOM 598 O O . LEU A 1 81 ? 5.473 -1.401 -2.242 1.00 95.88 81 LEU A O 1
ATOM 602 N N . LYS A 1 82 ? 7.528 -0.879 -2.949 1.00 96.75 82 LYS A N 1
ATOM 603 C CA . LYS A 1 82 ? 8.182 -1.151 -1.658 1.00 96.75 82 LYS A CA 1
ATOM 604 C C . LYS A 1 82 ? 7.671 -0.229 -0.547 1.00 96.75 82 LYS A C 1
ATOM 606 O O . LYS A 1 82 ? 7.486 -0.669 0.589 1.00 96.75 82 LYS A O 1
ATOM 611 N N . LYS A 1 83 ? 7.484 1.062 -0.834 1.00 97.69 83 LYS A N 1
ATOM 612 C CA . LYS A 1 83 ? 6.936 2.028 0.132 1.00 97.69 83 LYS A CA 1
ATOM 613 C C . LYS A 1 83 ? 5.477 1.720 0.451 1.00 97.69 83 LYS A C 1
ATOM 615 O O . LYS A 1 83 ? 5.100 1.799 1.619 1.00 97.69 83 LYS A O 1
ATOM 620 N N . LEU A 1 84 ? 4.691 1.357 -0.559 1.00 97.88 84 LEU A N 1
ATOM 621 C CA . LEU A 1 84 ? 3.288 0.983 -0.422 1.00 97.88 84 LEU A CA 1
ATOM 622 C C . LEU A 1 84 ? 3.118 -0.276 0.435 1.00 97.88 84 LEU A C 1
ATOM 624 O O . LEU A 1 84 ? 2.325 -0.262 1.371 1.00 97.88 84 LEU A O 1
ATOM 628 N N . GLU A 1 85 ? 3.917 -1.318 0.198 1.00 97.62 85 GLU A N 1
ATOM 629 C CA . GLU A 1 85 ? 3.929 -2.540 1.018 1.00 97.62 85 GLU A CA 1
ATOM 630 C C . GLU A 1 85 ? 4.246 -2.223 2.487 1.00 97.62 85 GLU A C 1
ATOM 632 O O . GLU A 1 85 ? 3.583 -2.693 3.405 1.00 97.62 85 GLU A O 1
ATOM 637 N N . ARG A 1 86 ? 5.233 -1.355 2.740 1.00 98.00 86 ARG A N 1
ATOM 638 C CA . ARG A 1 86 ? 5.565 -0.928 4.109 1.00 98.00 86 ARG A CA 1
ATOM 639 C C . ARG A 1 86 ? 4.437 -0.136 4.768 1.00 98.00 86 ARG A C 1
ATOM 641 O O . ARG A 1 86 ? 4.248 -0.258 5.976 1.00 98.00 86 ARG A O 1
ATOM 648 N N . ALA A 1 87 ? 3.741 0.706 4.007 1.00 98.25 87 ALA A N 1
ATOM 649 C CA . ALA A 1 87 ? 2.645 1.524 4.514 1.00 98.25 87 ALA A CA 1
ATOM 650 C C . ALA A 1 87 ? 1.404 0.677 4.827 1.00 98.25 87 ALA A C 1
ATOM 652 O O . ALA A 1 87 ? 0.827 0.842 5.897 1.00 98.25 87 ALA A O 1
ATOM 653 N N . THR A 1 88 ? 1.049 -0.260 3.948 1.00 97.75 88 THR A N 1
ATOM 654 C CA . THR A 1 88 ? -0.061 -1.209 4.152 1.00 97.75 88 THR A CA 1
ATOM 655 C C . THR A 1 88 ? 0.225 -2.149 5.320 1.00 97.75 88 THR A C 1
ATOM 657 O O . THR A 1 88 ? -0.565 -2.204 6.254 1.00 97.75 88 THR A O 1
ATOM 660 N N . ALA A 1 89 ? 1.428 -2.729 5.394 1.00 98.06 89 ALA A N 1
ATOM 661 C CA . ALA A 1 89 ? 1.838 -3.539 6.543 1.00 98.06 89 ALA A CA 1
ATOM 662 C C . ALA A 1 89 ? 1.932 -2.737 7.856 1.00 98.06 89 ALA A C 1
ATOM 664 O O . ALA A 1 89 ? 1.843 -3.298 8.948 1.00 98.06 89 ALA A O 1
ATOM 665 N N . LYS A 1 90 ? 2.186 -1.422 7.797 1.00 98.25 90 LYS A N 1
ATOM 666 C CA . LYS A 1 90 ? 2.068 -0.560 8.981 1.00 98.25 90 LYS A CA 1
ATOM 667 C C . LYS A 1 90 ? 0.601 -0.405 9.371 1.00 98.25 90 LYS A C 1
ATOM 669 O O . LYS A 1 90 ? 0.303 -0.586 10.541 1.00 98.25 90 LYS A O 1
ATOM 674 N N . LEU A 1 91 ? -0.277 -0.095 8.420 1.00 97.94 91 LEU A N 1
ATOM 675 C CA . LEU A 1 91 ? -1.704 0.081 8.675 1.00 97.94 91 LEU A CA 1
ATOM 676 C C . LEU A 1 91 ? -2.328 -1.170 9.302 1.00 97.94 91 LEU A C 1
ATOM 678 O O . LEU A 1 91 ? -2.955 -1.057 10.346 1.00 97.94 91 LEU A O 1
ATOM 682 N N . ALA A 1 92 ? -2.065 -2.345 8.725 1.00 97.56 92 ALA A N 1
ATOM 683 C CA . ALA A 1 92 ? -2.504 -3.629 9.265 1.00 97.56 92 ALA A CA 1
ATOM 684 C C . ALA A 1 92 ? -2.054 -3.825 10.722 1.00 97.56 92 ALA A C 1
ATOM 686 O O . ALA A 1 92 ? -2.858 -4.146 11.586 1.00 97.56 92 ALA A O 1
ATOM 687 N N . ARG A 1 93 ? -0.787 -3.520 11.038 1.00 98.00 93 ARG A N 1
ATOM 688 C CA . ARG A 1 93 ? -0.283 -3.587 12.422 1.00 98.00 93 ARG A CA 1
ATOM 689 C C . ARG A 1 93 ? -0.961 -2.598 13.365 1.00 98.00 93 ARG A C 1
ATOM 691 O O . ARG A 1 93 ? -1.193 -2.946 14.512 1.00 98.00 93 ARG A O 1
ATOM 698 N N . GLN A 1 94 ? -1.242 -1.377 12.914 1.00 97.38 94 GLN A N 1
ATOM 699 C CA . GLN A 1 94 ? -1.955 -0.399 13.738 1.00 97.38 94 GLN A CA 1
ATOM 700 C C . GLN A 1 94 ? -3.375 -0.888 14.055 1.00 97.38 94 GLN A C 1
ATOM 702 O O . GLN A 1 94 ? -3.805 -0.808 15.198 1.00 97.38 94 GLN A O 1
ATOM 707 N N . LEU A 1 95 ? -4.070 -1.451 13.065 1.00 95.94 95 LEU A N 1
ATOM 708 C CA . LEU A 1 95 ? -5.417 -2.001 13.234 1.00 95.94 95 LEU A CA 1
ATOM 709 C C . LEU A 1 95 ? -5.425 -3.253 14.122 1.00 95.94 95 LEU A C 1
ATOM 711 O O . LEU A 1 95 ? -6.275 -3.361 14.997 1.00 95.94 95 LEU A O 1
ATOM 715 N N . ALA A 1 96 ? -4.428 -4.131 13.984 1.00 94.50 96 ALA A N 1
ATOM 716 C CA . ALA A 1 96 ? -4.237 -5.279 14.872 1.00 94.50 96 ALA A CA 1
ATOM 717 C C . ALA A 1 96 ? -3.923 -4.878 16.327 1.00 94.50 96 ALA A C 1
ATOM 719 O O . ALA A 1 96 ? -4.177 -5.649 17.245 1.00 94.50 96 ALA A O 1
ATOM 720 N N . ASN A 1 97 ? -3.386 -3.673 16.542 1.00 96.25 97 ASN A N 1
ATOM 721 C CA . ASN A 1 97 ? -3.183 -3.079 17.866 1.00 96.25 97 ASN A CA 1
ATOM 722 C C . ASN A 1 97 ? -4.413 -2.292 18.359 1.00 96.25 97 ASN A C 1
ATOM 724 O O . ASN A 1 97 ? -4.283 -1.487 19.280 1.00 96.25 97 ASN A O 1
ATOM 728 N N . GLU A 1 98 ? -5.572 -2.471 17.718 1.00 93.50 98 GLU A N 1
ATOM 729 C CA . GLU A 1 98 ? -6.832 -1.797 18.049 1.00 93.50 98 GLU A CA 1
ATOM 730 C C . GLU A 1 98 ? -6.740 -0.258 17.983 1.00 93.50 98 GLU A C 1
ATOM 732 O O . GLU A 1 98 ? -7.498 0.463 18.637 1.00 93.50 98 GLU A O 1
ATOM 737 N N . GLU A 1 99 ? -5.818 0.286 17.175 1.00 93.44 99 GLU A N 1
ATOM 738 C CA . GLU A 1 99 ? -5.737 1.731 16.979 1.00 93.44 99 GLU A CA 1
ATOM 739 C C . GLU A 1 99 ? -7.013 2.254 16.302 1.00 93.44 99 GLU A C 1
ATOM 741 O O . GLU A 1 99 ? -7.508 1.724 15.304 1.00 93.44 99 GLU A O 1
ATOM 746 N N . THR A 1 100 ? -7.529 3.360 16.831 1.00 92.88 100 THR A N 1
ATOM 747 C CA . THR A 1 100 ? -8.768 3.985 16.365 1.00 92.88 100 THR A CA 1
ATOM 748 C C . THR A 1 100 ? -8.654 4.515 14.934 1.00 92.88 100 THR A C 1
ATOM 750 O O . THR A 1 100 ? -7.568 4.772 14.395 1.00 92.88 100 THR A O 1
ATOM 753 N N . ARG A 1 101 ? -9.811 4.788 14.324 1.00 92.62 101 ARG A N 1
ATOM 754 C CA . ARG A 1 101 ? -9.917 5.448 13.018 1.00 92.62 101 ARG A CA 1
ATOM 755 C C . ARG A 1 101 ? -9.049 6.705 12.917 1.00 92.62 101 ARG A C 1
ATOM 757 O O . ARG A 1 101 ? -8.345 6.891 11.928 1.00 92.62 101 ARG A O 1
ATOM 764 N N . GLN A 1 102 ? -9.081 7.573 13.926 1.00 92.62 102 GLN A N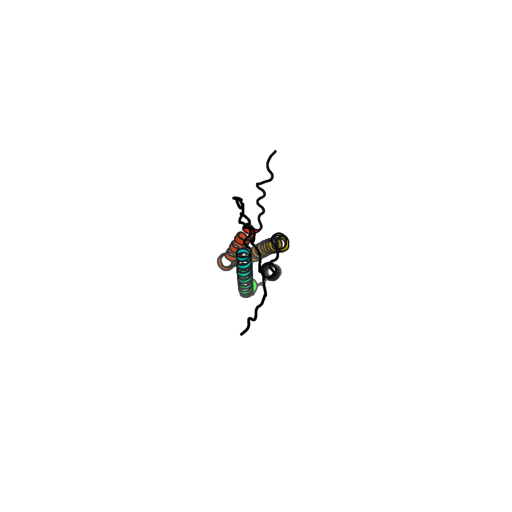 1
ATOM 765 C CA . GLN A 1 102 ? -8.343 8.837 13.927 1.00 92.62 102 GLN A CA 1
ATOM 766 C C . GLN A 1 102 ? -6.825 8.607 13.967 1.00 92.62 102 GLN A C 1
ATOM 768 O O . GLN A 1 102 ? -6.085 9.285 13.252 1.00 92.62 102 GLN A O 1
ATOM 773 N N . GLN A 1 103 ? -6.362 7.622 14.743 1.00 94.12 103 GLN A N 1
ATOM 774 C CA . GLN A 1 103 ? -4.942 7.261 14.844 1.00 94.12 103 GLN A CA 1
ATOM 775 C C . GLN A 1 103 ? -4.405 6.652 13.538 1.00 94.12 103 GLN A C 1
ATOM 777 O O . GLN A 1 103 ? -3.268 6.915 13.135 1.00 94.12 103 GLN A O 1
ATOM 782 N N . THR A 1 104 ? -5.240 5.893 12.826 1.00 96.38 104 THR A N 1
ATOM 783 C CA . THR A 1 104 ? -4.859 5.196 11.588 1.00 96.38 104 THR A CA 1
ATOM 784 C C . THR A 1 104 ? -5.084 6.015 10.312 1.00 96.38 104 THR A C 1
ATOM 786 O O . THR A 1 104 ? -4.441 5.748 9.292 1.00 96.38 104 THR A O 1
ATOM 789 N N . ALA A 1 105 ? -5.913 7.066 10.354 1.00 94.81 105 ALA A N 1
ATOM 790 C CA . ALA A 1 105 ? -6.292 7.874 9.189 1.00 94.81 105 ALA A CA 1
ATOM 791 C C . ALA A 1 105 ? -5.092 8.446 8.414 1.00 94.81 105 ALA A C 1
ATOM 793 O O . ALA A 1 105 ? -5.085 8.457 7.181 1.00 94.81 105 ALA A O 1
ATOM 794 N N . GLY A 1 106 ? -4.047 8.900 9.114 1.00 96.19 106 GLY A N 1
ATOM 795 C CA . GLY A 1 106 ? -2.830 9.406 8.469 1.00 96.19 106 GLY A CA 1
ATOM 796 C C . GLY A 1 106 ? -2.104 8.336 7.647 1.00 96.19 106 GLY A C 1
ATOM 797 O O . GLY A 1 106 ? -1.639 8.608 6.537 1.00 96.19 106 GLY A O 1
ATOM 798 N N . THR A 1 107 ? -2.042 7.105 8.159 1.00 97.50 107 THR A N 1
ATOM 799 C CA . THR A 1 107 ? -1.438 5.973 7.447 1.00 97.50 107 THR A CA 1
ATOM 800 C C . THR A 1 107 ? -2.318 5.524 6.280 1.00 97.50 107 THR A C 1
ATOM 802 O O . THR A 1 107 ? -1.784 5.300 5.195 1.00 97.50 107 THR A O 1
ATOM 805 N N . ALA A 1 108 ? -3.644 5.483 6.443 1.00 96.31 108 ALA A N 1
ATOM 806 C CA . ALA A 1 108 ? -4.578 5.156 5.362 1.00 96.31 108 ALA A CA 1
ATOM 807 C C . ALA A 1 108 ? -4.464 6.135 4.175 1.00 96.31 108 ALA A C 1
ATOM 809 O O . ALA A 1 108 ? -4.281 5.715 3.034 1.00 96.31 108 ALA A O 1
ATOM 810 N N . ARG A 1 109 ? -4.423 7.452 4.434 1.00 96.31 109 ARG A N 1
ATOM 811 C CA . ARG A 1 109 ? -4.191 8.466 3.381 1.00 96.31 109 ARG A CA 1
ATOM 812 C C . ARG A 1 109 ? -2.843 8.287 2.681 1.00 96.31 109 ARG A C 1
ATOM 814 O O . ARG A 1 109 ? -2.718 8.513 1.477 1.00 96.31 109 ARG A O 1
ATOM 821 N N . ARG A 1 110 ? -1.810 7.890 3.431 1.00 97.06 110 ARG A N 1
ATOM 822 C CA . ARG A 1 110 ? -0.490 7.598 2.862 1.00 97.06 110 ARG A CA 1
ATOM 823 C C . ARG A 1 110 ? -0.531 6.374 1.948 1.00 97.06 110 ARG A C 1
ATOM 825 O O . ARG A 1 110 ? 0.115 6.409 0.904 1.00 97.06 110 ARG A O 1
ATOM 832 N N . VAL A 1 111 ? -1.267 5.327 2.322 1.00 97.50 111 VAL A N 1
ATOM 833 C CA . VAL A 1 111 ? -1.500 4.150 1.472 1.00 97.50 111 VAL A CA 1
ATOM 834 C C . VAL A 1 111 ? -2.168 4.568 0.163 1.00 97.50 111 VAL A C 1
ATOM 836 O O . VAL A 1 111 ? -1.645 4.237 -0.895 1.00 97.50 111 VAL A O 1
ATOM 839 N N . ASP A 1 112 ? -3.227 5.378 0.217 1.00 95.44 112 ASP A N 1
ATOM 840 C CA . ASP A 1 112 ? -3.922 5.875 -0.979 1.00 95.44 112 ASP A CA 1
ATOM 841 C C . ASP A 1 112 ? -2.999 6.650 -1.930 1.00 95.44 112 ASP A C 1
ATOM 843 O O . ASP A 1 112 ? -2.981 6.408 -3.140 1.00 95.44 112 ASP A O 1
ATOM 847 N N . SER A 1 113 ? -2.201 7.569 -1.382 1.00 96.50 113 SER A N 1
ATOM 848 C CA . SER A 1 113 ? -1.249 8.365 -2.162 1.00 96.50 113 SER A CA 1
ATOM 849 C C . SER A 1 113 ? -0.181 7.491 -2.829 1.00 96.50 113 SER A C 1
ATOM 851 O O . SER A 1 113 ? 0.091 7.631 -4.022 1.00 96.50 113 SER A O 1
ATOM 853 N N . LEU A 1 114 ? 0.386 6.536 -2.082 1.00 97.00 114 LEU A N 1
ATOM 854 C CA . LEU A 1 114 ? 1.390 5.607 -2.603 1.00 97.00 114 LEU A CA 1
ATOM 855 C C . LEU A 1 114 ? 0.810 4.636 -3.633 1.00 97.00 114 LEU A C 1
ATOM 857 O O . LEU A 1 114 ? 1.501 4.300 -4.591 1.00 97.00 114 LEU A O 1
ATOM 861 N N . LEU A 1 115 ? -0.441 4.202 -3.462 1.00 95.62 115 LEU A N 1
ATOM 862 C CA . LEU A 1 115 ? -1.124 3.353 -4.430 1.00 95.62 115 LEU A CA 1
ATOM 863 C C . LEU A 1 115 ? -1.317 4.099 -5.749 1.00 95.62 115 LEU A C 1
ATOM 865 O O . LEU A 1 115 ? -0.985 3.556 -6.797 1.00 95.62 115 LEU A O 1
ATOM 869 N N . LYS A 1 116 ? -1.761 5.359 -5.697 1.00 94.00 116 LYS A N 1
ATOM 870 C CA . LYS A 1 116 ? -1.896 6.210 -6.886 1.00 94.00 116 LYS A CA 1
ATOM 871 C C . LYS A 1 116 ? -0.562 6.430 -7.610 1.00 94.00 116 LYS A C 1
ATOM 873 O O . LYS A 1 116 ? -0.527 6.394 -8.836 1.00 94.00 116 LYS A O 1
ATOM 878 N N . ASP A 1 117 ? 0.528 6.664 -6.879 1.00 93.38 117 ASP A N 1
ATOM 879 C CA . ASP A 1 117 ? 1.854 6.798 -7.497 1.00 93.38 117 ASP A CA 1
ATOM 880 C C . ASP A 1 117 ? 2.304 5.472 -8.125 1.00 93.38 117 ASP A C 1
ATOM 882 O O . ASP A 1 117 ? 2.681 5.438 -9.294 1.00 93.38 117 ASP A O 1
ATOM 886 N N . ALA A 1 118 ? 2.182 4.354 -7.402 1.00 92.81 118 ALA A N 1
ATOM 887 C CA . ALA A 1 118 ? 2.548 3.038 -7.917 1.00 92.81 118 ALA A CA 1
ATOM 888 C C . ALA A 1 118 ? 1.761 2.665 -9.184 1.00 92.81 118 ALA A C 1
ATOM 890 O O . ALA A 1 118 ? 2.358 2.155 -10.134 1.00 92.81 118 ALA A O 1
ATOM 891 N N . THR A 1 119 ? 0.455 2.947 -9.239 1.00 91.62 119 THR A N 1
ATOM 892 C CA . THR A 1 119 ? -0.356 2.681 -10.434 1.00 91.62 119 THR A CA 1
ATOM 893 C C . THR A 1 119 ? 0.015 3.596 -11.598 1.00 91.62 119 THR A C 1
ATOM 895 O O . THR A 1 119 ? 0.118 3.115 -12.725 1.00 91.62 119 THR A O 1
ATOM 898 N N . GLU A 1 120 ? 0.307 4.877 -11.356 1.00 90.69 120 GLU A N 1
ATOM 899 C CA . GLU A 1 120 ? 0.734 5.798 -12.416 1.00 90.69 120 GLU A CA 1
ATOM 900 C C . GLU A 1 120 ? 2.128 5.454 -12.966 1.00 90.69 120 GLU A C 1
ATOM 902 O O . GLU A 1 120 ? 2.343 5.531 -14.178 1.00 90.69 120 GLU A O 1
ATOM 907 N N . GLN A 1 121 ? 3.077 5.033 -12.120 1.00 89.31 121 GLN A N 1
ATOM 908 C CA . GLN A 1 121 ? 4.369 4.532 -12.606 1.00 89.31 121 GLN A CA 1
ATOM 909 C C . GLN A 1 121 ? 4.211 3.189 -13.333 1.00 89.31 121 GLN A C 1
ATOM 911 O O . GLN A 1 121 ? 4.812 2.994 -14.389 1.00 89.31 121 GLN A O 1
ATOM 916 N N . GLY A 1 122 ? 3.377 2.284 -12.809 1.00 88.12 122 GLY A N 1
ATOM 917 C CA . GLY A 1 122 ? 3.104 0.978 -13.413 1.00 88.12 122 GLY A CA 1
ATOM 918 C C . GLY A 1 122 ? 2.456 1.093 -14.792 1.00 88.12 122 GLY A C 1
ATOM 919 O O . GLY A 1 122 ? 2.871 0.410 -15.723 1.00 88.12 122 GLY A O 1
ATOM 920 N N . ARG A 1 123 ? 1.521 2.034 -14.974 1.00 86.44 123 ARG A N 1
ATOM 921 C CA . ARG A 1 123 ? 0.867 2.321 -16.264 1.00 86.44 123 ARG A CA 1
ATOM 922 C C . ARG A 1 123 ? 1.853 2.715 -17.368 1.00 86.44 123 ARG A C 1
ATOM 924 O O . ARG A 1 123 ? 1.583 2.488 -18.541 1.00 86.44 123 ARG A O 1
ATOM 931 N N . LYS A 1 124 ? 2.999 3.303 -17.009 1.00 86.06 124 LYS A N 1
ATOM 932 C CA . LYS A 1 124 ? 4.059 3.676 -17.964 1.00 86.06 124 LYS A CA 1
ATOM 933 C C . LYS A 1 124 ? 4.938 2.494 -18.380 1.00 86.06 124 LYS A C 1
ATOM 935 O O . LYS A 1 124 ? 5.711 2.635 -19.325 1.00 86.06 124 LYS A O 1
ATOM 940 N N . LEU A 1 125 ? 4.874 1.375 -17.657 1.00 83.69 125 LEU A N 1
ATOM 941 C CA . LEU A 1 125 ? 5.763 0.222 -17.821 1.00 83.69 125 LEU A CA 1
ATOM 942 C C . LEU A 1 125 ? 5.040 -1.040 -18.298 1.00 83.69 125 LEU A C 1
ATOM 944 O O . LEU A 1 125 ? 5.623 -1.812 -19.057 1.00 83.69 125 LEU A O 1
ATOM 948 N N . ASN A 1 126 ? 3.802 -1.245 -17.851 1.00 80.00 126 ASN A N 1
ATOM 949 C CA . ASN A 1 126 ? 3.123 -2.534 -17.921 1.00 80.00 126 ASN A CA 1
ATOM 950 C C . ASN A 1 126 ? 1.944 -2.513 -18.905 1.00 80.00 126 ASN A C 1
ATOM 952 O O . ASN A 1 126 ? 1.416 -1.460 -19.265 1.00 80.00 126 ASN A O 1
ATOM 956 N N . SER A 1 127 ? 1.522 -3.703 -19.336 1.00 71.62 127 SER A N 1
ATOM 957 C CA . SER A 1 127 ? 0.359 -3.890 -20.209 1.00 71.62 127 SER A CA 1
ATOM 958 C C . SER A 1 127 ? -0.967 -3.795 -19.442 1.00 71.62 127 SER A C 1
ATOM 960 O O . SER A 1 127 ? -1.012 -3.922 -18.217 1.00 71.62 127 SER A O 1
ATOM 962 N N . SER A 1 128 ? -2.074 -3.650 -20.177 1.00 77.31 128 SER A N 1
ATOM 963 C CA . SER A 1 128 ? -3.436 -3.682 -19.621 1.00 77.31 128 SER A CA 1
ATOM 964 C C . SER A 1 128 ? -3.743 -4.966 -18.841 1.00 77.31 128 SER A C 1
ATOM 966 O O . SER A 1 128 ? -4.480 -4.926 -17.859 1.00 77.31 128 SER A O 1
ATOM 968 N N . GLN A 1 129 ? -3.145 -6.094 -19.233 1.00 82.31 129 GLN A N 1
ATOM 969 C CA . GLN A 1 129 ? -3.327 -7.370 -18.546 1.00 82.31 129 GLN A CA 1
ATOM 970 C C . GLN A 1 129 ? -2.747 -7.338 -17.127 1.00 82.31 129 GLN A C 1
ATOM 972 O O . GLN A 1 129 ? -3.431 -7.731 -16.183 1.00 82.31 129 GLN A O 1
ATOM 977 N N . TRP A 1 130 ? -1.525 -6.821 -16.955 1.00 85.75 130 TRP A N 1
ATOM 978 C CA . TRP A 1 130 ? -0.913 -6.683 -15.629 1.00 85.75 130 TRP A CA 1
ATOM 979 C C . TRP A 1 130 ? -1.770 -5.801 -14.713 1.00 85.75 130 TRP A C 1
ATOM 981 O O . TRP A 1 130 ? -2.007 -6.147 -13.556 1.00 85.75 130 TRP A O 1
ATOM 991 N N . THR A 1 131 ? -2.291 -4.694 -15.253 1.00 81.94 131 THR A N 1
ATOM 992 C CA . THR A 1 131 ? -3.199 -3.799 -14.528 1.00 81.94 131 THR A CA 1
ATOM 993 C C . THR A 1 131 ? -4.435 -4.546 -14.034 1.00 81.94 131 THR A C 1
ATOM 995 O O . THR A 1 131 ? -4.704 -4.525 -12.834 1.00 81.94 131 THR A O 1
ATOM 998 N N . SER A 1 132 ? -5.111 -5.282 -14.921 1.00 85.19 132 SER A N 1
ATOM 999 C CA . SER A 1 132 ? -6.323 -6.032 -14.567 1.00 85.19 132 SER A CA 1
ATOM 1000 C C . SER A 1 132 ? -6.092 -7.129 -13.524 1.00 85.19 132 SER A C 1
ATOM 1002 O O . SER A 1 132 ? -6.954 -7.386 -12.690 1.00 85.19 132 SER A O 1
ATOM 1004 N N . GLN A 1 133 ? -4.916 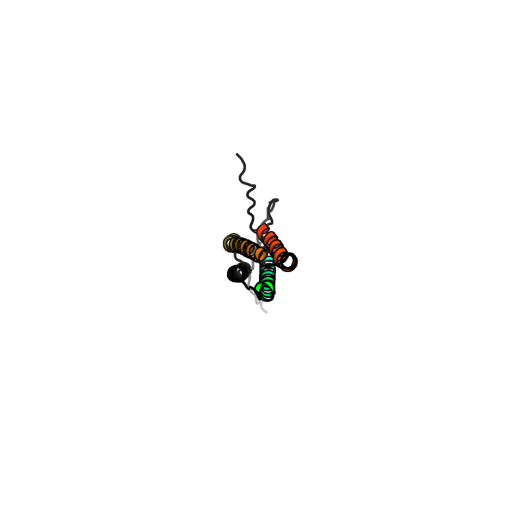-7.761 -13.538 1.00 90.25 133 GLN A N 1
ATOM 1005 C CA . GLN A 1 133 ? -4.615 -8.889 -12.659 1.00 90.25 133 GLN A CA 1
ATOM 1006 C C . GLN A 1 133 ? -4.127 -8.455 -11.270 1.00 90.25 133 GLN A C 1
ATOM 1008 O O . GLN A 1 133 ? -4.387 -9.150 -10.290 1.00 90.25 133 GLN A O 1
ATOM 1013 N N . TYR A 1 134 ? -3.418 -7.325 -11.169 1.00 90.38 134 TYR A N 1
ATOM 1014 C CA . TYR A 1 134 ? -2.754 -6.930 -9.922 1.00 90.38 134 TYR A CA 1
ATOM 1015 C C . TYR A 1 134 ? -3.190 -5.568 -9.387 1.00 90.38 134 TYR A C 1
ATOM 1017 O O . TYR A 1 134 ? -3.455 -5.445 -8.188 1.00 90.38 134 TYR A O 1
ATOM 1025 N N . ALA A 1 135 ? -3.278 -4.552 -10.248 1.00 90.81 135 ALA A N 1
ATOM 1026 C CA . ALA A 1 135 ? -3.567 -3.186 -9.821 1.00 90.81 135 ALA A CA 1
ATOM 1027 C C . ALA A 1 135 ? -5.058 -2.966 -9.529 1.00 90.81 135 ALA A C 1
ATOM 1029 O O . ALA A 1 135 ? -5.387 -2.359 -8.510 1.00 90.81 135 ALA A O 1
ATOM 1030 N N . ASP A 1 136 ? -5.952 -3.484 -10.373 1.00 92.94 136 ASP A N 1
ATOM 1031 C CA . ASP A 1 136 ? -7.400 -3.300 -10.214 1.00 92.94 136 ASP A CA 1
ATOM 1032 C C . ASP A 1 136 ? -7.937 -3.915 -8.907 1.00 92.94 136 ASP A C 1
ATOM 1034 O O . ASP A 1 136 ? -8.648 -3.214 -8.180 1.00 92.94 136 ASP A O 1
ATOM 1038 N N . PRO A 1 137 ? -7.544 -5.144 -8.502 1.00 95.12 137 PRO A N 1
ATOM 1039 C CA . PRO A 1 137 ? -7.932 -5.679 -7.197 1.00 95.12 137 PRO A CA 1
ATOM 1040 C C . PRO A 1 137 ? -7.407 -4.837 -6.026 1.00 95.12 137 PRO A C 1
ATOM 1042 O O . PRO A 1 137 ? -8.133 -4.595 -5.062 1.00 95.12 137 PRO A O 1
ATOM 1045 N N . ALA A 1 138 ? -6.174 -4.322 -6.114 1.00 95.00 138 ALA A N 1
ATOM 1046 C CA . ALA A 1 138 ? -5.612 -3.453 -5.078 1.00 95.00 138 ALA A CA 1
ATOM 1047 C C . ALA A 1 138 ? -6.388 -2.129 -4.957 1.00 95.00 138 ALA A C 1
ATOM 1049 O O . ALA A 1 138 ? -6.655 -1.662 -3.849 1.00 95.00 138 ALA A O 1
ATOM 1050 N N . LEU A 1 139 ? -6.783 -1.534 -6.088 1.00 94.38 139 LEU A N 1
ATOM 1051 C CA . LEU A 1 139 ? -7.618 -0.332 -6.129 1.00 94.38 139 LEU A CA 1
ATOM 1052 C C . LEU A 1 139 ? -9.014 -0.593 -5.557 1.00 94.38 139 LEU A C 1
ATOM 1054 O O . LEU A 1 139 ? -9.525 0.240 -4.805 1.00 94.38 139 LEU A O 1
ATOM 1058 N N . ALA A 1 140 ? -9.608 -1.747 -5.862 1.00 96.00 140 ALA A N 1
ATOM 1059 C CA . ALA A 1 140 ? -10.898 -2.148 -5.315 1.00 96.00 140 ALA A CA 1
ATOM 1060 C C . ALA A 1 140 ? -10.838 -2.286 -3.785 1.00 96.00 140 ALA A C 1
ATOM 1062 O O . ALA A 1 140 ? -11.655 -1.679 -3.089 1.00 96.00 140 ALA A O 1
ATOM 1063 N N . LEU A 1 141 ? -9.840 -2.995 -3.250 1.00 96.38 141 LEU A N 1
ATOM 1064 C CA . LEU A 1 141 ? -9.626 -3.135 -1.803 1.00 96.38 141 LEU A CA 1
ATOM 1065 C C . LEU A 1 141 ? -9.388 -1.781 -1.125 1.00 96.38 141 LEU A C 1
ATOM 1067 O O . LEU A 1 141 ? -10.037 -1.458 -0.130 1.00 96.38 141 LEU A O 1
ATOM 1071 N N . ALA A 1 142 ? -8.530 -0.938 -1.703 1.00 95.00 142 ALA A N 1
ATOM 1072 C CA . ALA A 1 142 ? -8.284 0.403 -1.182 1.00 95.00 142 ALA A CA 1
ATOM 1073 C C . ALA A 1 142 ? -9.546 1.282 -1.205 1.00 95.00 142 ALA A C 1
ATOM 1075 O O . ALA A 1 142 ? -9.757 2.072 -0.289 1.00 95.00 142 ALA A O 1
ATOM 1076 N N . SER A 1 143 ? -10.416 1.137 -2.211 1.00 94.31 143 SER A N 1
ATOM 1077 C CA . SER A 1 143 ? -11.690 1.864 -2.262 1.00 94.31 143 SER A CA 1
ATOM 1078 C C . SER A 1 143 ? -12.650 1.439 -1.146 1.00 94.31 143 SER A C 1
ATOM 1080 O O . SER A 1 143 ? -13.249 2.299 -0.498 1.00 94.31 143 SER A O 1
ATOM 1082 N N . GLN A 1 144 ? -12.734 0.133 -0.864 1.00 94.94 144 GLN A N 1
ATOM 1083 C CA . GLN A 1 144 ? -13.538 -0.403 0.234 1.00 94.94 144 GLN A CA 1
ATOM 1084 C C . GLN A 1 144 ? -13.015 0.090 1.581 1.00 94.94 144 GLN A C 1
ATOM 1086 O O . GLN A 1 144 ? -13.795 0.549 2.411 1.00 94.94 144 GLN A O 1
ATOM 1091 N N . LEU A 1 145 ? -11.694 0.055 1.770 1.00 93.81 145 LEU A N 1
ATOM 1092 C CA . LEU A 1 145 ? -11.038 0.564 2.968 1.00 93.81 145 LEU A CA 1
ATOM 1093 C C . LEU A 1 145 ? -11.308 2.065 3.147 1.00 93.81 145 LEU A C 1
ATOM 1095 O O . LEU A 1 145 ? -11.707 2.504 4.222 1.00 93.81 145 LEU A O 1
ATOM 1099 N N . ARG A 1 146 ? -11.167 2.856 2.076 1.00 92.94 146 ARG A N 1
ATOM 1100 C CA . ARG A 1 146 ? -11.409 4.305 2.092 1.00 92.94 146 ARG A CA 1
ATOM 1101 C C . ARG A 1 146 ? -12.832 4.657 2.515 1.00 92.94 146 ARG A C 1
ATOM 1103 O O . ARG A 1 146 ? -13.005 5.669 3.188 1.00 92.94 146 ARG A O 1
ATOM 1110 N N . ALA A 1 147 ? -13.831 3.847 2.167 1.00 92.31 147 ALA A N 1
ATOM 1111 C CA . ALA A 1 147 ? -15.219 4.091 2.562 1.00 92.31 147 ALA A CA 1
ATOM 1112 C C . ALA A 1 147 ? -15.406 4.148 4.092 1.00 92.31 147 ALA A C 1
ATOM 1114 O O . ALA A 1 147 ? -16.226 4.924 4.569 1.00 92.31 147 ALA A O 1
ATOM 1115 N N . PHE A 1 148 ? -14.605 3.410 4.870 1.00 91.00 148 PHE A N 1
ATOM 1116 C CA . PHE A 1 148 ? -14.616 3.482 6.340 1.00 91.00 148 PHE A CA 1
ATOM 1117 C C . PHE A 1 148 ? -13.916 4.730 6.904 1.00 91.00 148 PHE A C 1
ATOM 1119 O O . PHE A 1 148 ? -14.147 5.115 8.051 1.00 91.00 148 PHE A O 1
ATOM 1126 N N . TYR A 1 149 ? -13.058 5.373 6.108 1.00 90.38 149 TYR A N 1
ATOM 1127 C CA . TYR A 1 149 ? -12.316 6.576 6.493 1.00 90.38 149 TYR A CA 1
ATOM 1128 C C . TYR A 1 149 ? -12.970 7.884 6.034 1.00 90.38 149 TYR A C 1
ATOM 1130 O O . TYR A 1 149 ? -12.558 8.945 6.511 1.00 90.38 149 TYR A O 1
ATOM 1138 N N . GLN A 1 150 ? -13.990 7.842 5.172 1.00 85.62 150 GLN A N 1
ATOM 1139 C CA . GLN A 1 150 ? -14.771 9.025 4.792 1.00 85.62 150 GLN A CA 1
ATOM 1140 C C . GLN A 1 150 ? -15.654 9.458 5.968 1.00 85.62 150 GLN A C 1
ATOM 1142 O O . GLN A 1 150 ? -16.397 8.659 6.538 1.00 85.62 150 GLN A O 1
ATOM 1147 N N . GLU A 1 151 ? -15.456 10.677 6.474 1.00 65.31 151 GLU A N 1
ATOM 1148 C CA . GLU A 1 151 ? -16.363 11.263 7.470 1.00 65.31 151 GLU A CA 1
ATOM 1149 C C . GLU A 1 151 ? -17.651 11.641 6.745 1.00 65.31 151 GLU A C 1
ATOM 1151 O O . GLU A 1 151 ? -17.585 12.158 5.632 1.00 65.31 151 GLU A O 1
ATOM 1156 N N . ASN A 1 152 ? -18.807 11.385 7.360 1.00 56.25 152 ASN A N 1
ATOM 1157 C CA . ASN A 1 152 ? -20.073 11.927 6.877 1.00 56.25 152 ASN A CA 1
ATOM 1158 C C . ASN A 1 152 ? -20.015 13.440 7.052 1.00 56.25 152 ASN A C 1
ATOM 1160 O O . ASN A 1 152 ? -20.391 13.968 8.095 1.00 56.25 152 ASN A O 1
ATOM 1164 N N . THR A 1 153 ? -19.505 14.148 6.053 1.00 49.88 153 THR A N 1
ATOM 1165 C CA . THR A 1 153 ? -19.477 15.612 6.049 1.00 49.88 153 THR A CA 1
ATOM 1166 C C . THR A 1 153 ? -20.869 16.225 5.843 1.00 49.88 153 THR A C 1
ATOM 1168 O O . THR A 1 153 ? -20.994 17.444 5.804 1.00 49.88 153 THR A O 1
ATOM 1171 N N . ASP A 1 154 ? -21.928 15.414 5.783 1.00 47.88 154 ASP A N 1
ATOM 1172 C CA . ASP A 1 154 ? -23.296 15.848 5.477 1.00 47.88 154 ASP A CA 1
ATOM 1173 C C . ASP A 1 154 ? -24.088 16.393 6.684 1.00 47.88 154 ASP A C 1
ATOM 1175 O O . ASP A 1 154 ? -25.286 16.632 6.575 1.00 47.88 154 ASP A O 1
ATOM 1179 N N . SER A 1 155 ? -23.461 16.641 7.840 1.00 47.41 155 SER A N 1
ATOM 1180 C CA . SER A 1 155 ? -24.165 17.185 9.023 1.00 47.41 155 SER A CA 1
ATOM 1181 C C . SER A 1 155 ? -23.807 18.627 9.401 1.00 47.41 155 SER A C 1
ATOM 1183 O O . SER A 1 155 ? -24.301 19.128 10.406 1.00 47.41 155 SER A O 1
ATOM 1185 N N . THR A 1 156 ? -23.010 19.336 8.596 1.00 47.59 156 THR A N 1
ATOM 1186 C CA . THR A 1 156 ? -22.785 20.788 8.760 1.00 47.59 156 THR A CA 1
ATOM 1187 C C . THR A 1 156 ? -23.317 21.579 7.569 1.00 47.59 156 THR A C 1
ATOM 1189 O O . THR A 1 156 ? -22.618 22.378 6.956 1.00 47.59 156 THR A O 1
ATOM 1192 N N . SER A 1 157 ? -24.583 21.357 7.235 1.00 52.09 157 SER A N 1
ATOM 1193 C CA . SER A 1 157 ? -25.436 22.401 6.672 1.00 52.09 157 SER A CA 1
ATOM 1194 C C . SER A 1 157 ? -26.649 22.446 7.588 1.00 52.09 157 SER A C 1
ATOM 1196 O O . SER A 1 157 ? -27.346 21.444 7.734 1.00 52.09 157 SER A O 1
ATOM 1198 N N . THR A 1 158 ? -26.821 23.491 8.393 1.00 42.81 158 THR A N 1
ATOM 1199 C CA . THR A 1 158 ? -27.827 24.556 8.196 1.00 42.81 158 THR A CA 1
ATOM 1200 C C . THR A 1 158 ? -27.861 25.382 9.499 1.00 42.81 158 THR A C 1
ATOM 1202 O O . THR A 1 158 ? -27.663 24.769 10.554 1.00 42.81 158 THR A O 1
ATOM 1205 N N . PRO A 1 159 ? -28.266 26.664 9.533 1.00 44.56 159 PRO A N 1
ATOM 1206 C CA . PRO A 1 159 ? -28.184 27.763 8.563 1.00 44.56 159 PRO A CA 1
ATOM 1207 C C . PRO A 1 159 ? -27.215 28.888 8.992 1.00 44.56 159 PRO A C 1
ATOM 1209 O O . PRO A 1 159 ? -26.996 29.081 10.210 1.00 44.56 159 PRO A O 1
#

Foldseek 3Di:
DDDDDDDDDDDDDDDDPDDDPPDPDDDPQADAQDLVVLLVLLVVLLVLLVVLLVVLVVDPLLVPQPDPVSVVLSVQLNVLSVVLNVLSVVLSVCSVVVNDLVRSLVSLVVNVVSLVSNVVSCVVRDDPVSCVPRSVVSVVSSVVSVRSNDDRPVPPDDD

pLDDT: mean 80.86, std 19.93, range [40.34, 98.25]